Protein AF-A0A1H6FPH0-F1 (afdb_monomer_lite)

Secondary structure (DSSP, 8-state):
--------BSS--S-TTS--EEE-STTS-SEEEEE----STT-EEEE-TTS-EEEE-TTS-EEEEEPPPEEE-TT--B---EEEEETTEEEEE--TTSS--PSPEEEE--EE---S---TT-HHHHHHHHHH--GGGTTTT-S-------

Foldse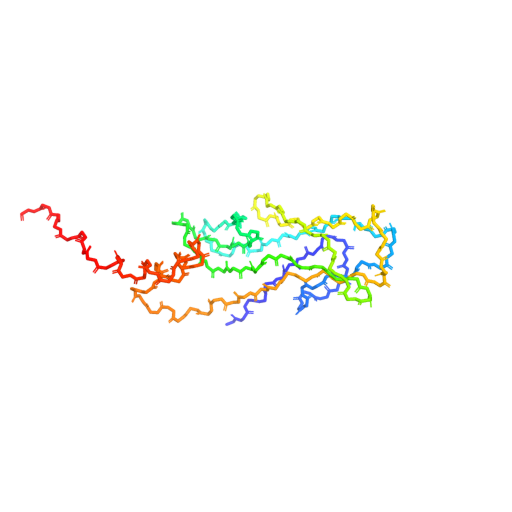ek 3Di:
DDDDWDFDFPDDDDGRPAPKDWAADLPRDQKTKTQGDLPDPQWWWDQDPQQKIFTAHNVRHGPWIWHHKWKAAPVRHTFDWHWDDDTRMIMIGTPPNVDDGHPTMMIDGHTDGPPPPPDPDQRVQVVCCVVPVDPPPRPPRDDDPDDDDD

Sequence (150 aa):
MRSRLLLLPQDARESASDAFVQIRGPESPEDYSYTVDLRGEGQRLVLLDSGAVAIVDPEGSPVAVATPPQAHDANGNPVPVTASVNGNTLTLHVPHTTGDWAYPIVVDPFWGWVKKHLKKCAGGAIVYGLLTKSWQGAVAGCIGKASGVL

Structure (mmCIF, N/CA/C/O backbone):
data_AF-A0A1H6FPH0-F1
#
_entry.id   AF-A0A1H6FPH0-F1
#
loop_
_atom_site.group_PDB
_atom_site.id
_atom_site.type_symbol
_atom_site.label_atom_id
_atom_site.label_alt_id
_atom_site.label_comp_id
_atom_site.label_asym_id
_atom_site.label_entity_id
_atom_site.label_seq_id
_atom_site.pdbx_PDB_ins_code
_atom_site.Cartn_x
_atom_site.Cartn_y
_atom_site.Cartn_z
_atom_site.occupancy
_atom_site.B_iso_or_equiv
_atom_site.auth_seq_id
_atom_site.auth_comp_id
_atom_site.auth_asym_id
_atom_site.auth_atom_id
_atom_site.pdbx_PDB_model_num
ATOM 1 N N . MET A 1 1 ? -8.425 -16.855 23.591 1.00 32.66 1 MET A N 1
ATOM 2 C CA . MET A 1 1 ? -8.516 -17.390 22.214 1.00 32.66 1 MET A CA 1
ATOM 3 C C . MET A 1 1 ? -7.902 -16.362 21.271 1.00 32.66 1 MET A C 1
ATOM 5 O O . MET A 1 1 ? -8.226 -15.191 21.394 1.00 32.66 1 MET A O 1
ATOM 9 N N . ARG A 1 2 ? -6.905 -16.751 20.465 1.00 33.75 2 ARG A N 1
ATOM 10 C CA . ARG A 1 2 ? -6.074 -15.839 19.656 1.00 33.75 2 ARG A CA 1
ATOM 11 C C . ARG A 1 2 ? -6.719 -15.634 18.279 1.00 33.75 2 ARG A C 1
ATOM 13 O O . ARG A 1 2 ? -6.671 -16.548 17.464 1.00 33.75 2 ARG A O 1
ATOM 20 N N . SER A 1 3 ? -7.302 -14.463 18.018 1.00 28.86 3 SER A N 1
ATOM 21 C CA . SER A 1 3 ? -7.814 -14.118 16.684 1.00 28.86 3 SER A CA 1
ATOM 22 C C . SER A 1 3 ? -6.663 -13.721 15.759 1.00 28.86 3 SER A C 1
ATOM 24 O O . SER A 1 3 ? -6.118 -12.624 15.856 1.00 28.86 3 SER A O 1
ATOM 26 N N . ARG A 1 4 ? -6.288 -14.650 14.877 1.00 35.12 4 ARG A N 1
ATOM 27 C CA . ARG A 1 4 ? -5.422 -14.448 13.710 1.00 35.12 4 ARG A CA 1
ATOM 28 C C . ARG A 1 4 ? -6.173 -13.554 12.711 1.00 35.12 4 ARG A C 1
ATOM 30 O O . ARG A 1 4 ? -7.238 -13.944 12.244 1.00 35.12 4 ARG A O 1
ATOM 37 N N . LEU A 1 5 ? -5.661 -12.347 12.455 1.00 38.50 5 LEU A N 1
ATOM 38 C CA . LEU A 1 5 ? -6.167 -11.432 11.426 1.00 38.50 5 LEU A CA 1
ATOM 39 C C . LEU A 1 5 ? -5.688 -11.941 10.061 1.00 38.50 5 LEU A C 1
ATOM 41 O O . LEU A 1 5 ? -4.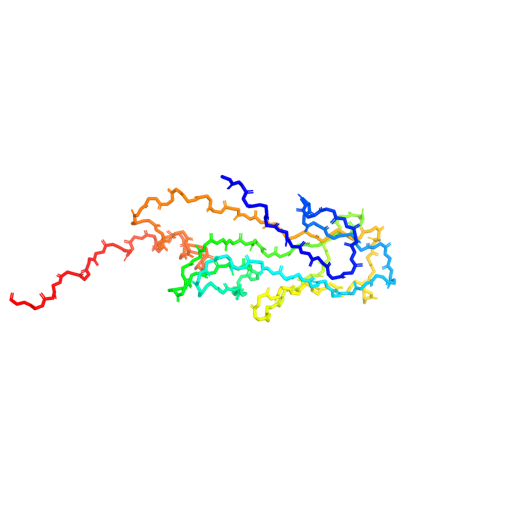498 -11.873 9.774 1.00 38.50 5 LEU A O 1
ATOM 45 N N . LEU A 1 6 ? -6.597 -12.512 9.274 1.00 38.34 6 LEU A N 1
ATOM 46 C CA . LEU A 1 6 ? -6.329 -12.957 7.909 1.00 38.34 6 LEU A CA 1
ATOM 47 C C . LEU A 1 6 ? -6.635 -11.780 6.972 1.00 38.34 6 LEU A C 1
ATOM 49 O O . LEU A 1 6 ? -7.801 -11.514 6.697 1.00 38.34 6 LEU A O 1
ATOM 53 N N . LEU A 1 7 ? -5.607 -11.069 6.501 1.00 42.28 7 LEU A N 1
ATOM 54 C CA . LEU A 1 7 ? -5.724 -10.344 5.235 1.00 42.28 7 LEU A CA 1
ATOM 55 C C . LEU A 1 7 ? -5.816 -11.424 4.154 1.00 42.28 7 LEU A C 1
ATOM 57 O O . LEU A 1 7 ? -4.854 -12.159 3.944 1.00 42.28 7 LEU A O 1
ATOM 61 N N . LEU A 1 8 ? -6.980 -11.584 3.532 1.00 37.19 8 LEU A N 1
ATOM 62 C CA . LEU A 1 8 ? -7.124 -12.481 2.390 1.00 37.19 8 LEU A CA 1
ATOM 63 C C . LEU A 1 8 ? -6.948 -11.649 1.113 1.00 37.19 8 LEU A C 1
ATOM 65 O O . LEU A 1 8 ? -7.811 -10.810 0.840 1.00 37.19 8 LEU A O 1
ATOM 69 N N . PRO A 1 9 ? -5.862 -11.834 0.341 1.00 40.03 9 PRO A N 1
ATOM 70 C CA . PRO A 1 9 ? -5.827 -11.353 -1.034 1.00 40.03 9 PRO A CA 1
ATOM 71 C C . PRO A 1 9 ? -6.851 -12.150 -1.855 1.00 40.03 9 PRO A C 1
ATOM 73 O O . PRO A 1 9 ? -6.977 -13.364 -1.672 1.00 40.03 9 PRO A O 1
ATOM 76 N N . GLN A 1 10 ? -7.599 -11.485 -2.742 1.00 47.62 10 GLN A N 1
ATOM 77 C CA . GLN A 1 10 ? -8.651 -12.159 -3.515 1.00 47.62 10 GLN A CA 1
ATOM 78 C C . GLN A 1 10 ? -8.107 -13.165 -4.545 1.00 47.62 10 GLN A C 1
ATOM 80 O O . GLN A 1 10 ? -8.848 -14.073 -4.906 1.00 47.62 10 GLN A O 1
ATOM 85 N N . ASP A 1 11 ? -6.817 -13.105 -4.916 1.00 48.19 11 ASP A N 1
ATOM 86 C CA . ASP A 1 11 ? -6.306 -13.875 -6.064 1.00 48.19 11 ASP A CA 1
ATOM 87 C C . ASP A 1 11 ? -4.999 -14.672 -5.873 1.00 48.19 11 ASP A C 1
ATOM 89 O O . ASP A 1 11 ? -4.502 -15.252 -6.837 1.00 48.19 11 ASP A O 1
ATOM 93 N N . ALA A 1 12 ? -4.434 -14.817 -4.667 1.00 44.06 12 ALA A N 1
ATOM 94 C CA . ALA A 1 12 ? -3.232 -15.651 -4.513 1.00 44.06 12 ALA A CA 1
ATOM 95 C C . ALA A 1 12 ? -3.203 -16.469 -3.218 1.00 44.06 12 ALA A C 1
ATOM 97 O O . ALA A 1 12 ? -3.249 -15.959 -2.102 1.00 44.06 12 ALA A O 1
ATOM 98 N N . ARG A 1 13 ? -3.116 -17.788 -3.408 1.00 42.94 13 ARG A N 1
ATOM 99 C CA . ARG A 1 13 ? -2.993 -18.824 -2.384 1.00 42.94 13 ARG A CA 1
ATOM 100 C C . ARG A 1 13 ? -1.621 -18.745 -1.702 1.00 42.94 13 ARG A C 1
ATOM 102 O O . ARG A 1 13 ? -0.694 -19.371 -2.190 1.00 42.94 13 ARG A O 1
ATOM 109 N N . GLU A 1 14 ? -1.508 -18.073 -0.560 1.00 40.12 14 GLU A N 1
ATOM 110 C CA . GLU A 1 14 ? -0.541 -18.437 0.488 1.00 40.12 14 GLU A CA 1
ATOM 111 C C . GLU A 1 14 ? -0.922 -17.818 1.844 1.00 40.12 14 GLU A C 1
ATOM 113 O O . GLU A 1 14 ? -1.581 -16.786 1.931 1.00 40.12 14 GLU A O 1
ATOM 118 N N . SER A 1 15 ? -0.605 -18.542 2.917 1.00 37.81 15 SER A N 1
ATOM 119 C CA . SER A 1 15 ? -1.060 -18.312 4.292 1.00 37.81 15 SER A CA 1
ATOM 120 C C . SER A 1 15 ? -0.738 -16.899 4.800 1.00 37.81 15 SER A C 1
ATOM 122 O O . SER A 1 15 ? 0.426 -16.525 4.885 1.00 37.81 15 SER A O 1
ATOM 124 N N . ALA A 1 16 ? -1.763 -16.166 5.254 1.00 42.66 16 ALA A N 1
ATOM 125 C CA . ALA A 1 16 ? -1.665 -14.839 5.873 1.00 42.66 16 ALA A CA 1
ATOM 126 C C . ALA A 1 16 ? -0.981 -14.862 7.260 1.00 42.66 16 ALA A C 1
ATOM 128 O O . ALA A 1 16 ? -1.602 -14.657 8.308 1.00 42.66 16 ALA A O 1
ATOM 129 N N . SER A 1 17 ? 0.316 -15.154 7.258 1.00 38.62 17 SER A N 1
ATOM 130 C CA . SER A 1 17 ? 1.236 -14.991 8.388 1.00 38.62 17 SER A CA 1
ATOM 131 C C . SER A 1 17 ? 2.494 -14.176 8.045 1.00 38.62 17 SER A C 1
ATOM 133 O O . SER A 1 17 ? 3.217 -13.831 8.971 1.00 38.62 17 SER A O 1
ATOM 135 N N . ASP A 1 18 ? 2.675 -13.783 6.780 1.00 47.62 18 ASP A N 1
ATOM 136 C CA . ASP A 1 18 ? 3.766 -12.952 6.254 1.00 47.62 18 ASP A CA 1
ATOM 137 C C . ASP A 1 18 ? 3.162 -11.955 5.245 1.00 47.62 18 ASP A C 1
ATOM 139 O O . ASP A 1 18 ? 2.728 -12.352 4.170 1.00 47.62 18 ASP A O 1
ATOM 143 N N . ALA A 1 19 ? 3.017 -10.677 5.606 1.00 60.72 19 ALA A N 1
ATOM 144 C CA . ALA A 1 19 ? 2.222 -9.707 4.837 1.00 60.72 19 ALA A CA 1
ATOM 145 C C . ALA A 1 19 ? 2.995 -9.023 3.693 1.00 60.72 19 ALA A C 1
ATOM 147 O O . ALA A 1 19 ? 2.690 -7.881 3.371 1.00 60.72 19 ALA A O 1
ATOM 148 N N . PHE A 1 20 ? 3.992 -9.680 3.095 1.00 70.44 20 PHE A N 1
ATOM 149 C CA . PHE A 1 20 ? 4.732 -9.117 1.965 1.00 70.44 20 PHE A CA 1
ATOM 150 C C . PHE A 1 20 ? 4.261 -9.717 0.636 1.00 70.44 20 PHE A C 1
ATOM 152 O O . PHE A 1 20 ? 3.903 -10.891 0.553 1.00 70.44 20 PHE A O 1
ATOM 159 N N . VAL A 1 21 ? 4.282 -8.906 -0.419 1.00 86.50 21 VAL A N 1
ATOM 160 C CA . VAL A 1 21 ? 4.043 -9.341 -1.800 1.00 86.50 21 VAL A CA 1
ATOM 161 C C . VAL A 1 21 ? 5.361 -9.416 -2.544 1.00 86.50 21 VAL A C 1
ATOM 163 O O . VAL A 1 21 ? 6.229 -8.561 -2.388 1.00 86.50 21 VAL A O 1
ATOM 166 N N . GLN A 1 22 ? 5.488 -10.435 -3.389 1.00 92.50 22 GLN A N 1
ATOM 167 C CA . GLN A 1 22 ? 6.583 -10.554 -4.336 1.00 92.50 22 GLN A CA 1
ATOM 168 C C . GLN A 1 22 ? 6.052 -10.360 -5.758 1.00 92.50 22 GLN A C 1
ATOM 170 O O . GLN A 1 22 ? 5.336 -11.214 -6.278 1.00 92.50 22 GLN A O 1
ATOM 175 N N . ILE A 1 23 ? 6.441 -9.258 -6.392 1.00 94.50 23 ILE A N 1
ATOM 176 C CA . ILE A 1 23 ? 6.186 -8.979 -7.806 1.00 94.50 23 ILE A CA 1
ATOM 177 C C . ILE A 1 23 ? 7.273 -9.702 -8.601 1.00 94.50 23 ILE A C 1
ATOM 179 O O . ILE A 1 23 ? 8.460 -9.408 -8.440 1.00 94.50 23 ILE A O 1
ATOM 183 N N . ARG A 1 24 ? 6.897 -10.702 -9.400 1.00 94.69 24 ARG A N 1
ATOM 184 C CA . ARG A 1 24 ? 7.857 -11.652 -9.996 1.00 94.69 24 ARG A CA 1
ATOM 185 C C . ARG A 1 24 ? 8.343 -11.253 -11.384 1.00 94.69 24 ARG A C 1
ATOM 187 O O . ARG A 1 24 ? 9.388 -11.742 -11.805 1.00 94.69 24 ARG A O 1
ATOM 194 N N . GLY A 1 25 ? 7.619 -10.371 -12.058 1.00 93.94 25 GLY A N 1
ATOM 195 C CA . GLY A 1 25 ? 7.914 -9.982 -13.427 1.00 93.94 25 GLY A CA 1
ATOM 196 C C . GLY A 1 25 ? 6.995 -8.873 -13.936 1.00 93.94 25 GLY A C 1
ATOM 197 O O . GLY A 1 25 ? 6.065 -8.472 -13.232 1.00 93.94 25 GLY A O 1
ATOM 198 N N . PRO A 1 26 ? 7.244 -8.373 -15.157 1.00 95.25 26 PRO A N 1
ATOM 199 C CA . PRO A 1 26 ? 6.464 -7.300 -15.778 1.00 95.25 26 PRO A CA 1
ATOM 200 C C . PRO A 1 26 ? 4.993 -7.663 -16.030 1.00 95.25 26 PRO A C 1
ATOM 202 O O . PRO A 1 26 ? 4.172 -6.778 -16.226 1.00 95.25 26 PRO A O 1
ATOM 205 N N . GLU A 1 27 ? 4.648 -8.949 -16.027 1.00 95.38 27 GLU A N 1
ATOM 206 C CA . GLU A 1 27 ? 3.276 -9.452 -16.124 1.00 95.38 27 GLU A CA 1
ATOM 207 C C . GLU A 1 27 ? 2.512 -9.442 -14.791 1.00 95.38 27 GLU A C 1
ATOM 209 O O . GLU A 1 27 ? 1.314 -9.726 -14.767 1.00 95.38 27 GLU A O 1
ATOM 214 N N . SER A 1 28 ? 3.200 -9.170 -13.677 1.00 95.94 28 SER A N 1
ATOM 215 C CA . SER A 1 28 ? 2.564 -9.062 -12.363 1.00 95.94 28 SER A CA 1
ATOM 216 C C . SER A 1 28 ? 1.665 -7.814 -12.296 1.00 95.94 28 SER A C 1
ATOM 218 O O . SER A 1 28 ? 1.952 -6.826 -12.970 1.00 95.94 28 SER A O 1
ATOM 220 N N . PRO A 1 29 ? 0.583 -7.827 -11.494 1.00 96.12 29 PRO A N 1
ATOM 221 C CA . PRO A 1 29 ? -0.266 -6.652 -11.308 1.00 96.12 29 PRO A CA 1
ATOM 222 C C . PRO A 1 29 ? 0.494 -5.471 -10.695 1.00 96.12 29 PRO A C 1
ATOM 224 O O . PRO A 1 29 ? 1.404 -5.666 -9.893 1.00 96.12 29 PRO A O 1
ATOM 227 N N . GLU A 1 30 ? 0.048 -4.249 -10.978 1.00 95.62 30 GLU A N 1
ATOM 228 C CA . GLU A 1 30 ? 0.545 -3.050 -10.288 1.00 95.62 30 GLU A CA 1
ATOM 229 C C . GLU A 1 30 ? -0.287 -2.709 -9.040 1.00 95.62 30 GLU A C 1
ATOM 231 O O . GLU A 1 30 ? 0.190 -1.992 -8.164 1.00 95.62 30 GLU A O 1
ATOM 236 N N . ASP A 1 31 ? -1.500 -3.260 -8.918 1.00 95.19 31 ASP A N 1
ATOM 237 C CA . ASP A 1 31 ? -2.407 -3.034 -7.791 1.00 95.19 31 ASP A CA 1
ATOM 238 C C . ASP A 1 31 ? -2.601 -4.297 -6.946 1.00 95.19 31 ASP A C 1
ATOM 240 O O . ASP A 1 31 ? -2.951 -5.367 -7.448 1.00 95.19 31 ASP A O 1
ATOM 244 N N . TYR A 1 32 ? -2.438 -4.147 -5.631 1.00 90.75 32 TYR A N 1
ATOM 245 C CA . TYR A 1 32 ? -2.592 -5.215 -4.645 1.00 90.75 32 TYR A CA 1
ATOM 246 C C . TYR A 1 32 ? -3.574 -4.785 -3.558 1.00 90.75 32 TYR A C 1
ATOM 248 O O . TYR A 1 32 ? -3.263 -3.934 -2.720 1.00 90.75 32 TYR A O 1
ATOM 256 N N . SER A 1 33 ? -4.769 -5.377 -3.570 1.00 89.62 33 SER A N 1
ATOM 257 C CA . SER A 1 33 ? -5.849 -5.041 -2.639 1.00 89.62 33 SER A CA 1
ATOM 258 C C . SER A 1 33 ? -5.996 -6.055 -1.509 1.00 89.62 33 SER A C 1
ATOM 260 O O . SER A 1 33 ? -5.960 -7.269 -1.714 1.00 89.62 33 SER A O 1
ATOM 262 N N . TYR A 1 34 ? -6.248 -5.534 -0.311 1.00 84.25 34 TYR A N 1
ATOM 263 C CA . TYR A 1 34 ? -6.435 -6.302 0.907 1.00 84.25 34 TYR A CA 1
ATOM 264 C C . TYR A 1 34 ? -7.653 -5.811 1.673 1.00 84.25 34 TYR A C 1
ATOM 266 O O . TYR A 1 34 ? -7.759 -4.632 2.019 1.00 84.25 34 TYR A O 1
ATOM 274 N N . THR A 1 35 ? -8.548 -6.730 2.017 1.00 87.81 35 THR A N 1
ATOM 275 C CA . THR A 1 35 ? -9.627 -6.434 2.957 1.00 87.81 35 THR A CA 1
ATOM 276 C C . THR A 1 35 ? -9.104 -6.544 4.384 1.00 87.81 35 THR A C 1
ATOM 278 O O . THR A 1 35 ? -8.618 -7.594 4.810 1.00 87.81 35 THR A O 1
ATOM 281 N N . VAL A 1 36 ? -9.216 -5.454 5.138 1.00 84.31 36 VAL A N 1
ATOM 282 C CA . VAL A 1 36 ? -8.866 -5.404 6.555 1.00 84.31 36 VAL A CA 1
ATOM 283 C C . VAL A 1 36 ? -10.087 -5.802 7.380 1.00 84.31 36 VAL A C 1
ATOM 285 O O . VAL A 1 36 ? -11.165 -5.222 7.255 1.00 84.31 36 VAL A O 1
ATOM 288 N N . ASP A 1 37 ? -9.917 -6.794 8.250 1.00 83.81 37 ASP A N 1
ATOM 289 C CA . ASP A 1 37 ? -10.961 -7.223 9.180 1.00 83.81 37 ASP A CA 1
ATOM 290 C C . ASP A 1 37 ? -11.034 -6.261 10.385 1.00 83.81 37 ASP A C 1
ATOM 292 O O . ASP A 1 37 ? -10.176 -6.243 11.276 1.00 83.81 37 ASP A O 1
ATOM 296 N N . LEU A 1 38 ? -12.065 -5.412 10.358 1.00 88.19 38 LEU A N 1
ATOM 297 C CA . LEU A 1 38 ? -12.383 -4.398 11.362 1.00 88.19 38 LEU A CA 1
ATOM 298 C C . LEU A 1 38 ? -13.273 -5.020 12.445 1.00 88.19 38 LEU A C 1
ATOM 300 O O . LEU A 1 38 ? -14.493 -5.086 12.318 1.00 88.19 38 LEU A O 1
ATOM 304 N N . ARG A 1 39 ? -12.643 -5.520 13.510 1.00 85.94 39 ARG A N 1
ATOM 305 C CA . ARG A 1 39 ? -13.310 -6.363 14.519 1.00 85.94 39 ARG A CA 1
ATOM 306 C C . ARG A 1 39 ? -14.121 -5.608 15.565 1.00 85.94 39 ARG A C 1
ATOM 308 O O . ARG A 1 39 ? -14.932 -6.222 16.253 1.00 85.94 39 ARG A O 1
ATOM 315 N N . GLY A 1 40 ? -13.840 -4.327 15.767 1.00 86.56 40 GLY A N 1
ATOM 316 C CA . GLY A 1 40 ? -14.585 -3.489 16.703 1.00 86.56 40 GLY A CA 1
ATOM 317 C C . GLY A 1 40 ? -15.745 -2.784 16.015 1.00 86.56 40 GLY A C 1
ATOM 318 O O . GLY A 1 40 ? -15.620 -2.340 14.875 1.00 86.56 40 GLY A O 1
ATOM 319 N N . GLU A 1 41 ? -16.859 -2.647 16.728 1.00 90.81 41 GLU A N 1
ATOM 320 C CA . GLU A 1 41 ? -18.015 -1.897 16.245 1.00 90.81 41 GLU A CA 1
ATOM 321 C C . GLU A 1 41 ? -17.624 -0.450 15.907 1.00 90.81 41 GLU A C 1
ATOM 323 O O . GLU A 1 41 ? -16.924 0.215 16.672 1.00 90.81 41 GLU A O 1
ATOM 328 N N . GLY A 1 42 ? -18.027 0.007 14.718 1.00 92.00 42 GLY A N 1
ATOM 329 C CA . GLY A 1 42 ? -17.730 1.346 14.206 1.00 92.00 42 GLY A CA 1
ATOM 330 C C . GLY A 1 42 ? -16.245 1.639 13.946 1.00 92.00 42 GLY A C 1
ATOM 331 O O . GLY A 1 42 ? -15.891 2.796 13.710 1.00 92.00 42 GLY A O 1
ATOM 332 N N . GLN A 1 43 ? -15.375 0.620 13.949 1.00 93.19 43 GLN A N 1
ATOM 333 C CA . GLN A 1 43 ? -13.995 0.787 13.504 1.00 93.19 43 GLN A CA 1
ATOM 334 C C . GLN A 1 43 ? -13.929 1.151 12.025 1.00 93.19 43 GLN A C 1
ATOM 336 O O . GLN A 1 43 ? -14.748 0.714 11.215 1.00 93.19 43 GLN A O 1
ATOM 341 N N . ARG A 1 44 ? -12.917 1.942 11.669 1.00 95.38 44 ARG A N 1
ATOM 342 C CA . ARG A 1 44 ? -12.680 2.387 10.293 1.00 95.38 44 ARG A CA 1
ATOM 343 C C . ARG A 1 44 ? -11.209 2.267 9.940 1.00 95.38 44 ARG A C 1
ATOM 345 O O . ARG A 1 44 ? -10.345 2.490 10.786 1.00 95.38 44 ARG A O 1
ATOM 352 N N . LEU A 1 45 ? -10.943 1.939 8.681 1.00 93.25 45 LEU A N 1
ATOM 353 C CA . LEU A 1 45 ? -9.614 2.033 8.096 1.00 93.25 45 LEU A CA 1
ATOM 354 C C . LEU A 1 45 ? -9.419 3.455 7.566 1.00 93.25 45 LEU A C 1
ATOM 356 O O . LEU A 1 45 ? -10.306 3.993 6.905 1.00 93.25 45 LEU A O 1
ATOM 360 N N . VAL A 1 46 ? -8.281 4.070 7.864 1.00 94.25 46 VAL A N 1
ATOM 361 C CA . VAL A 1 46 ? -7.957 5.425 7.409 1.00 94.25 46 VAL A CA 1
ATOM 362 C C . VAL A 1 46 ? -6.525 5.491 6.894 1.00 94.25 46 VAL A C 1
ATOM 364 O O . VAL A 1 46 ? -5.625 4.864 7.456 1.00 94.25 46 VAL A O 1
ATOM 367 N N . LEU A 1 47 ? -6.323 6.266 5.829 1.00 92.56 47 LEU A N 1
ATOM 368 C CA . LEU A 1 47 ? -5.003 6.682 5.363 1.00 92.56 47 LEU A CA 1
ATOM 369 C C . LEU A 1 47 ? -4.648 8.003 6.051 1.00 92.56 47 LEU A C 1
ATOM 371 O O . LEU A 1 47 ? -5.457 8.930 6.062 1.00 92.56 47 LEU A O 1
ATOM 375 N N . LEU A 1 48 ? -3.466 8.072 6.652 1.00 89.81 48 LEU A N 1
ATOM 376 C CA . LEU A 1 48 ? -2.954 9.271 7.310 1.00 89.81 48 LEU A CA 1
ATOM 377 C C . LEU A 1 48 ? -2.114 10.098 6.330 1.00 89.81 48 LEU A C 1
ATOM 379 O O . LEU A 1 48 ? -1.510 9.543 5.414 1.00 89.81 48 LEU A O 1
ATOM 383 N N . ASP A 1 49 ? -1.972 11.399 6.590 1.00 88.31 49 ASP A N 1
ATOM 384 C CA . ASP A 1 49 ? -1.142 12.309 5.775 1.00 88.31 49 ASP A CA 1
ATOM 385 C C . ASP A 1 49 ? 0.332 11.873 5.686 1.00 88.31 49 ASP A C 1
ATOM 387 O O . ASP A 1 49 ? 1.053 12.245 4.764 1.00 88.31 49 ASP A O 1
ATOM 391 N N . SER A 1 50 ? 0.795 11.057 6.637 1.00 83.19 50 SER A N 1
ATOM 392 C CA . SER A 1 50 ? 2.136 10.469 6.634 1.00 83.19 50 SER A CA 1
ATOM 393 C C . SER A 1 50 ? 2.310 9.301 5.653 1.00 83.19 50 SER A C 1
ATOM 395 O O . SER A 1 50 ? 3.424 8.801 5.520 1.00 83.19 50 SER A O 1
ATOM 397 N N . GLY A 1 51 ? 1.234 8.826 5.017 1.00 86.12 51 GLY A N 1
ATOM 398 C CA . GLY A 1 51 ? 1.198 7.599 4.212 1.00 86.12 51 GLY A CA 1
ATOM 399 C C . GLY A 1 51 ? 0.980 6.322 5.032 1.00 86.12 51 GLY A C 1
ATOM 400 O O . GLY A 1 51 ? 0.880 5.236 4.468 1.00 86.12 51 GLY A O 1
ATOM 401 N N . ALA A 1 52 ? 0.903 6.438 6.361 1.00 86.12 52 ALA A N 1
ATOM 402 C CA . ALA A 1 52 ? 0.582 5.332 7.255 1.00 86.12 52 ALA A CA 1
ATOM 403 C C . ALA A 1 52 ? -0.905 4.963 7.164 1.00 86.12 52 ALA A C 1
ATOM 405 O O . ALA A 1 52 ? -1.756 5.813 6.903 1.00 86.12 52 ALA A O 1
ATOM 406 N N . VAL A 1 53 ? -1.226 3.705 7.453 1.00 88.06 53 VAL A N 1
ATOM 407 C CA . VAL A 1 53 ? -2.607 3.208 7.479 1.00 88.06 53 VAL A CA 1
ATOM 408 C C . VAL A 1 53 ? -2.978 2.886 8.917 1.00 88.06 53 VAL A C 1
ATOM 410 O O . VAL A 1 53 ? -2.239 2.187 9.606 1.00 88.06 53 VAL A O 1
ATOM 413 N N . ALA A 1 54 ? -4.117 3.375 9.396 1.00 89.25 54 ALA A N 1
ATOM 414 C CA . ALA A 1 54 ? -4.568 3.130 10.759 1.00 89.25 54 ALA A CA 1
ATOM 415 C C . ALA A 1 54 ? -5.960 2.503 10.793 1.00 89.25 54 ALA A C 1
ATOM 417 O O . ALA A 1 54 ? -6.830 2.829 9.989 1.00 89.25 54 ALA A O 1
ATOM 418 N N . ILE A 1 55 ? -6.175 1.630 11.773 1.00 89.81 55 ILE A N 1
ATOM 419 C CA . ILE A 1 55 ? -7.517 1.264 12.222 1.00 89.81 55 ILE A CA 1
ATOM 420 C C . ILE A 1 55 ? -7.843 2.196 13.378 1.00 89.81 55 ILE A C 1
ATOM 422 O O . ILE A 1 55 ? -7.104 2.219 14.364 1.00 89.81 55 ILE A O 1
ATOM 426 N N . VAL A 1 56 ? -8.934 2.943 13.269 1.00 90.81 56 VAL A N 1
ATOM 427 C CA . VAL A 1 56 ? -9.417 3.853 14.314 1.00 90.81 56 VAL A CA 1
ATOM 428 C C . VAL A 1 56 ? -10.745 3.370 14.885 1.00 90.81 56 VAL A C 1
ATOM 430 O O . VAL A 1 56 ? -11.503 2.688 14.195 1.00 90.81 56 VAL A O 1
ATOM 433 N N . ASP A 1 57 ? -11.015 3.701 16.144 1.00 90.44 57 ASP A N 1
ATOM 434 C CA . ASP A 1 57 ? -12.324 3.518 16.779 1.00 90.44 57 ASP A CA 1
ATOM 435 C C . ASP A 1 57 ? -13.336 4.605 16.325 1.00 90.44 57 ASP A C 1
ATOM 437 O O . ASP A 1 57 ? -12.972 5.499 15.543 1.00 90.44 57 ASP A O 1
ATOM 441 N N . PRO A 1 58 ? -14.618 4.532 16.739 1.00 93.12 58 PRO A N 1
ATOM 442 C CA . PRO A 1 58 ? -15.624 5.534 16.375 1.00 93.12 58 PRO A CA 1
ATOM 443 C C . PRO A 1 58 ? -15.234 6.965 16.767 1.00 93.12 58 PRO A C 1
ATOM 445 O O . PRO A 1 58 ? -15.554 7.909 16.044 1.00 93.12 58 PRO A O 1
ATOM 448 N N . GLU A 1 59 ? -14.489 7.125 17.861 1.00 90.81 59 GLU A N 1
ATOM 449 C CA . GLU A 1 59 ? -13.984 8.401 18.369 1.00 90.81 59 GLU A CA 1
ATOM 450 C C . GLU A 1 59 ? -12.753 8.915 17.597 1.00 90.81 59 GLU A C 1
ATOM 452 O O . GLU A 1 59 ? -12.303 10.039 17.824 1.00 90.81 59 GLU A O 1
ATOM 457 N N . GLY A 1 60 ? -12.215 8.123 16.665 1.00 86.88 60 GLY A N 1
ATOM 458 C CA . GLY A 1 60 ? -11.056 8.470 15.843 1.00 86.88 60 GLY A CA 1
ATOM 459 C C . GLY A 1 60 ? -9.705 8.169 16.498 1.00 86.88 60 GLY A C 1
ATOM 460 O O . GLY A 1 60 ? -8.671 8.576 15.968 1.00 86.88 60 GLY A O 1
ATOM 461 N N . SER A 1 61 ? -9.677 7.451 17.622 1.00 86.25 61 SER A N 1
ATOM 462 C CA . SER A 1 61 ? -8.431 7.046 18.273 1.00 86.25 61 SER A CA 1
ATOM 463 C C . SER A 1 61 ? -7.828 5.819 17.579 1.00 86.25 61 SER A C 1
ATOM 465 O O . SER A 1 61 ? -8.546 4.860 17.281 1.00 86.25 61 SER A O 1
ATOM 467 N N . PRO A 1 62 ? -6.504 5.787 17.333 1.00 83.50 62 PRO A N 1
ATOM 468 C CA . PRO A 1 62 ? -5.863 4.657 16.674 1.00 83.50 62 PRO A CA 1
ATOM 469 C C . PRO A 1 62 ? -5.867 3.408 17.565 1.00 83.50 62 PRO A C 1
ATOM 471 O O . PRO A 1 62 ? -5.341 3.401 18.679 1.00 83.50 62 PRO A O 1
ATOM 474 N N . VAL A 1 63 ? -6.420 2.323 17.028 1.00 84.88 63 VAL A N 1
ATOM 475 C CA . VAL A 1 63 ? -6.412 0.968 17.595 1.00 84.88 63 VAL A CA 1
ATOM 476 C C . VAL A 1 63 ? -5.196 0.181 17.095 1.00 84.88 63 VAL A C 1
ATOM 478 O O . VAL A 1 63 ? -4.613 -0.602 17.845 1.00 84.88 63 VAL A O 1
ATOM 481 N N . ALA A 1 64 ? -4.800 0.401 15.838 1.00 82.56 64 ALA A N 1
ATOM 482 C CA . ALA A 1 64 ? -3.608 -0.168 15.213 1.00 82.56 64 ALA A CA 1
ATOM 483 C C . ALA A 1 64 ? -3.079 0.772 14.123 1.00 82.56 64 ALA A C 1
ATOM 485 O O . ALA A 1 64 ? -3.860 1.501 13.513 1.00 82.56 64 ALA A O 1
ATOM 486 N N . VAL A 1 65 ? -1.769 0.738 13.864 1.00 82.00 65 VAL A N 1
ATOM 487 C CA . VAL A 1 65 ? -1.119 1.548 12.824 1.00 82.00 65 VAL A CA 1
ATOM 488 C C . VAL A 1 65 ? -0.118 0.683 12.057 1.00 82.00 65 VAL A C 1
ATOM 490 O O . VAL A 1 65 ? 0.700 -0.010 12.657 1.00 82.00 65 VAL A O 1
ATOM 493 N N . ALA A 1 66 ? -0.183 0.735 10.734 1.00 80.19 66 ALA A N 1
ATOM 494 C CA . ALA A 1 66 ? 0.850 0.274 9.821 1.00 80.19 66 ALA A CA 1
ATOM 495 C C . ALA A 1 66 ? 1.652 1.484 9.353 1.00 80.19 66 ALA A C 1
ATOM 497 O O . ALA A 1 66 ? 1.076 2.536 9.060 1.00 80.19 66 ALA A O 1
ATOM 498 N N . THR A 1 67 ? 2.973 1.362 9.295 1.00 82.75 67 THR A N 1
ATOM 499 C CA . THR A 1 67 ? 3.800 2.416 8.705 1.00 82.75 67 THR A CA 1
ATOM 500 C C . THR A 1 67 ? 3.507 2.525 7.207 1.00 82.75 67 THR A C 1
ATOM 502 O O . THR A 1 67 ? 2.872 1.630 6.640 1.00 82.75 67 THR A O 1
ATOM 505 N N . PRO A 1 68 ? 3.965 3.599 6.543 1.00 86.81 68 PRO A N 1
ATOM 506 C CA . PRO A 1 68 ? 3.844 3.691 5.096 1.00 86.81 68 PRO A CA 1
ATOM 507 C C . PRO A 1 68 ? 4.422 2.443 4.414 1.00 86.81 68 PRO A C 1
ATOM 509 O O . PRO A 1 68 ? 5.449 1.933 4.881 1.00 86.81 68 PRO A O 1
ATOM 512 N N . PRO A 1 69 ? 3.780 1.940 3.345 1.00 87.69 69 PRO A N 1
ATOM 513 C CA . PRO A 1 69 ? 4.292 0.794 2.606 1.00 87.69 69 PRO A CA 1
ATOM 514 C C . PRO A 1 69 ? 5.670 1.115 2.024 1.00 87.69 69 PRO A C 1
ATOM 516 O O . PRO A 1 69 ? 5.975 2.271 1.717 1.00 87.69 69 PRO A O 1
ATOM 519 N N . GLN A 1 70 ? 6.504 0.092 1.883 1.00 90.81 70 GLN A N 1
ATOM 520 C CA . GLN A 1 70 ? 7.812 0.186 1.244 1.00 90.81 70 GLN A CA 1
ATOM 521 C C . GLN A 1 70 ? 7.931 -0.899 0.176 1.00 90.81 70 GLN A C 1
ATOM 523 O O . GLN A 1 70 ? 7.371 -1.985 0.323 1.00 90.81 70 GLN A O 1
ATOM 528 N N . ALA A 1 71 ? 8.676 -0.614 -0.888 1.00 93.12 71 ALA A N 1
ATOM 529 C CA . ALA A 1 71 ? 8.981 -1.586 -1.924 1.00 93.12 71 ALA A CA 1
ATOM 530 C C . ALA A 1 71 ? 10.450 -1.473 -2.338 1.00 93.12 71 ALA A C 1
ATOM 532 O O . ALA A 1 71 ? 10.988 -0.369 -2.423 1.00 93.12 71 ALA A O 1
ATOM 533 N N . HIS A 1 72 ? 11.091 -2.616 -2.576 1.00 94.81 72 HIS A N 1
ATOM 534 C CA . HIS A 1 72 ? 12.485 -2.686 -3.014 1.00 94.81 72 HIS A CA 1
ATOM 535 C C . HIS A 1 72 ? 12.654 -3.739 -4.107 1.00 94.81 72 HIS A C 1
ATOM 537 O O . HIS A 1 72 ? 12.040 -4.804 -4.042 1.00 94.81 72 HIS A O 1
ATOM 543 N N . ASP A 1 73 ? 13.483 -3.437 -5.101 1.00 96.38 73 ASP A N 1
ATOM 544 C CA . ASP A 1 73 ? 13.821 -4.344 -6.198 1.00 96.38 73 ASP A CA 1
ATOM 545 C C . ASP A 1 73 ? 14.881 -5.388 -5.774 1.00 96.38 73 ASP A C 1
ATOM 547 O O . ASP A 1 73 ? 15.398 -5.359 -4.653 1.00 96.38 73 ASP A O 1
ATOM 551 N N . ALA A 1 74 ? 15.238 -6.315 -6.666 1.00 96.38 74 ALA A N 1
ATOM 552 C CA . ALA A 1 74 ? 16.211 -7.374 -6.376 1.00 96.38 74 ALA A CA 1
ATOM 553 C C . ALA A 1 74 ? 17.641 -6.871 -6.100 1.00 96.38 74 ALA A C 1
ATOM 555 O O . ALA A 1 74 ? 18.450 -7.601 -5.527 1.00 96.38 74 ALA A O 1
ATOM 556 N N . ASN A 1 75 ? 17.952 -5.632 -6.484 1.00 96.56 75 ASN A N 1
ATOM 557 C CA . ASN A 1 75 ? 19.218 -4.967 -6.187 1.00 96.56 75 ASN A CA 1
ATOM 558 C C . ASN A 1 75 ? 19.148 -4.142 -4.888 1.00 96.56 75 ASN A C 1
ATOM 560 O O . ASN A 1 75 ? 20.151 -3.556 -4.480 1.00 96.56 75 ASN A O 1
ATOM 564 N N . GLY A 1 76 ? 17.983 -4.090 -4.235 1.00 93.75 76 GLY A N 1
ATOM 565 C CA . GLY A 1 76 ? 17.731 -3.285 -3.045 1.00 93.75 76 GLY A CA 1
ATOM 566 C C . GLY A 1 76 ? 17.412 -1.818 -3.341 1.00 93.75 76 GLY A C 1
ATOM 567 O O . GLY A 1 76 ? 17.397 -1.010 -2.412 1.00 93.75 76 GLY A O 1
ATOM 568 N N . ASN A 1 77 ? 17.155 -1.447 -4.599 1.00 95.81 77 ASN A N 1
ATOM 569 C CA . ASN A 1 77 ? 16.760 -0.084 -4.938 1.00 95.81 77 ASN A CA 1
ATOM 570 C C . ASN A 1 77 ? 15.315 0.175 -4.490 1.00 95.81 77 ASN A C 1
ATOM 572 O O . ASN A 1 77 ? 14.461 -0.696 -4.675 1.00 95.81 77 ASN A O 1
ATOM 576 N N . PRO A 1 78 ? 15.009 1.362 -3.938 1.00 94.56 78 PRO A N 1
ATOM 577 C CA . PRO A 1 78 ? 13.649 1.705 -3.547 1.00 94.56 78 PRO A CA 1
ATOM 578 C C . PRO A 1 78 ? 12.749 1.844 -4.779 1.00 94.56 78 PRO A C 1
ATOM 580 O O . PRO A 1 78 ? 13.066 2.592 -5.702 1.00 94.56 78 PRO A O 1
ATOM 583 N N . VAL A 1 79 ? 11.600 1.172 -4.749 1.00 95.75 79 VAL A N 1
ATOM 584 C CA . VAL A 1 79 ? 10.558 1.242 -5.779 1.00 95.75 79 VAL A CA 1
ATOM 585 C C . VAL A 1 79 ? 9.399 2.096 -5.251 1.00 95.75 79 VAL A C 1
ATOM 587 O O . VAL A 1 79 ? 8.985 1.915 -4.102 1.00 95.75 79 VAL A O 1
ATOM 590 N N . PRO A 1 80 ? 8.843 3.030 -6.046 1.00 95.25 80 PRO A N 1
ATOM 591 C CA . PRO A 1 80 ? 7.672 3.798 -5.642 1.00 95.25 80 PRO A CA 1
ATOM 592 C C . PRO A 1 80 ? 6.487 2.895 -5.286 1.00 95.25 80 PRO A C 1
ATOM 594 O O . PRO A 1 80 ? 6.130 1.994 -6.041 1.00 95.25 80 PRO A O 1
ATOM 597 N N . VAL A 1 81 ? 5.844 3.177 -4.156 1.00 93.38 81 VAL A N 1
ATOM 598 C CA . VAL A 1 81 ? 4.593 2.537 -3.741 1.00 93.38 81 VAL A CA 1
ATOM 599 C C . VAL A 1 81 ? 3.680 3.579 -3.112 1.00 93.38 81 VAL A C 1
ATOM 601 O O . VAL A 1 81 ? 4.122 4.417 -2.325 1.00 93.38 81 VAL A O 1
ATOM 604 N N . THR A 1 82 ? 2.397 3.542 -3.460 1.00 92.75 82 THR A N 1
ATOM 605 C CA . THR A 1 82 ? 1.368 4.383 -2.836 1.00 92.75 82 THR A CA 1
ATOM 606 C C . THR A 1 82 ? 0.257 3.524 -2.246 1.00 92.75 82 THR A C 1
ATOM 608 O O . THR A 1 82 ? 0.037 2.394 -2.675 1.00 92.75 82 THR A O 1
ATOM 611 N N . ALA A 1 83 ? -0.422 4.045 -1.226 1.00 91.56 83 ALA A N 1
ATOM 612 C CA . ALA A 1 83 ? -1.555 3.389 -0.583 1.00 91.56 83 ALA A CA 1
ATOM 613 C C . ALA A 1 83 ? -2.831 4.202 -0.802 1.00 91.56 83 ALA A C 1
ATOM 615 O O . ALA A 1 83 ? -2.811 5.431 -0.764 1.00 91.56 83 ALA A O 1
ATOM 616 N N . SER A 1 84 ? -3.954 3.509 -0.959 1.00 93.94 84 SER A N 1
ATOM 617 C CA . SER A 1 84 ? -5.291 4.100 -0.955 1.00 93.94 84 SER A CA 1
ATOM 618 C C . SER A 1 84 ? -6.244 3.264 -0.104 1.00 93.94 84 SER A C 1
ATOM 620 O O . SER A 1 84 ? -6.056 2.059 0.065 1.00 93.94 84 SER A O 1
ATOM 622 N N . VAL A 1 85 ? -7.257 3.916 0.468 1.00 94.06 85 VAL A N 1
ATOM 623 C CA . VAL A 1 85 ? -8.260 3.270 1.322 1.00 94.06 85 VAL A CA 1
ATOM 624 C C . VAL A 1 85 ? -9.656 3.555 0.781 1.00 94.06 85 VAL A C 1
ATOM 626 O O . VAL A 1 85 ? -10.020 4.710 0.571 1.00 94.06 85 VAL A O 1
ATOM 629 N N . ASN A 1 86 ? -10.450 2.499 0.605 1.00 95.50 86 ASN A N 1
ATOM 630 C CA . ASN A 1 86 ? -11.875 2.578 0.297 1.00 95.50 86 ASN A CA 1
ATOM 631 C C . ASN A 1 86 ? -12.650 1.632 1.227 1.00 95.50 86 ASN A C 1
ATOM 633 O O . ASN A 1 86 ? -12.510 0.410 1.153 1.00 95.50 86 ASN A O 1
ATOM 637 N N . GLY A 1 87 ? -13.438 2.198 2.144 1.00 94.94 87 GLY A N 1
ATOM 638 C CA . GLY A 1 87 ? -14.125 1.429 3.180 1.00 94.94 87 GLY A CA 1
ATOM 639 C C . GLY A 1 87 ? -13.133 0.690 4.081 1.00 94.94 87 GLY A C 1
ATOM 640 O O . GLY A 1 87 ? -12.355 1.311 4.800 1.00 94.94 87 GLY A O 1
ATOM 641 N N . ASN A 1 88 ? -13.164 -0.642 4.045 1.00 92.25 88 ASN A N 1
ATOM 642 C CA . ASN A 1 88 ? -12.222 -1.516 4.753 1.00 92.25 88 ASN A CA 1
ATOM 643 C C . ASN A 1 88 ? -11.165 -2.145 3.827 1.00 92.25 88 ASN A C 1
ATOM 645 O O . ASN A 1 88 ? -10.485 -3.087 4.229 1.00 92.25 88 ASN A O 1
ATOM 649 N N . THR A 1 89 ? -11.040 -1.655 2.594 1.00 91.38 89 THR A N 1
ATOM 650 C CA . THR A 1 89 ? -10.071 -2.153 1.616 1.00 91.38 89 THR A CA 1
ATOM 651 C C . THR A 1 89 ? -8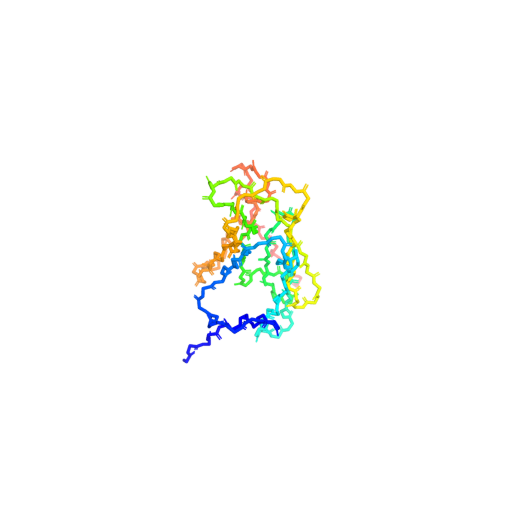.877 -1.210 1.532 1.00 91.38 89 THR A C 1
ATOM 653 O O . THR A 1 89 ? -9.046 -0.014 1.296 1.00 91.38 89 THR A O 1
ATOM 656 N N . LEU A 1 90 ? -7.680 -1.764 1.725 1.00 90.75 90 LEU A N 1
ATOM 657 C CA . LEU A 1 90 ? -6.395 -1.130 1.441 1.00 90.75 90 LEU A CA 1
ATOM 658 C C . LEU A 1 90 ? 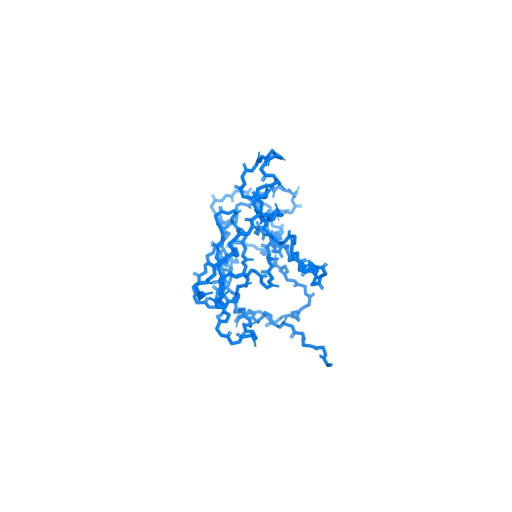-5.928 -1.585 0.061 1.00 90.75 90 LEU A C 1
ATOM 660 O O . LEU A 1 90 ? -5.805 -2.787 -0.157 1.00 90.75 90 LEU A O 1
ATOM 664 N N . THR A 1 91 ? -5.604 -0.655 -0.829 1.00 92.69 91 THR A N 1
ATOM 665 C CA . THR A 1 91 ? -4.948 -0.963 -2.104 1.00 92.69 91 THR A CA 1
ATOM 666 C C . THR A 1 91 ? -3.559 -0.349 -2.120 1.00 92.69 91 THR A C 1
ATOM 668 O O . THR A 1 91 ? -3.411 0.850 -1.876 1.00 92.69 91 THR A O 1
ATOM 671 N N . LEU A 1 92 ? -2.553 -1.175 -2.397 1.00 92.69 92 LEU A N 1
ATOM 672 C CA . LEU A 1 92 ? -1.188 -0.745 -2.672 1.00 92.69 92 LEU A CA 1
ATOM 673 C C . LEU A 1 92 ? -0.987 -0.684 -4.184 1.00 92.69 92 LEU A C 1
ATOM 675 O O . LEU A 1 92 ? -1.235 -1.678 -4.860 1.00 92.69 92 LEU A O 1
ATOM 679 N N . HIS A 1 93 ? -0.525 0.458 -4.680 1.00 95.19 93 HIS A N 1
ATOM 680 C CA . HIS A 1 93 ? -0.203 0.674 -6.086 1.00 95.19 93 HIS A CA 1
ATOM 681 C C . HIS A 1 93 ? 1.313 0.799 -6.257 1.00 95.19 93 HIS A C 1
ATOM 683 O O . HIS A 1 93 ? 1.940 1.665 -5.636 1.00 95.19 93 HIS A O 1
ATOM 689 N N . VAL A 1 94 ? 1.891 -0.060 -7.093 1.00 95.88 94 VAL A N 1
ATOM 690 C CA . VAL A 1 94 ? 3.323 -0.154 -7.392 1.00 95.88 94 VAL A CA 1
ATOM 691 C C . VAL A 1 94 ? 3.491 -0.066 -8.914 1.00 95.88 94 VAL A C 1
ATOM 693 O O . VAL A 1 94 ? 3.341 -1.085 -9.585 1.00 95.88 94 VAL A O 1
ATOM 696 N N . PRO A 1 95 ? 3.808 1.113 -9.483 1.00 96.50 95 PRO A N 1
ATOM 697 C CA . PRO A 1 95 ? 3.909 1.317 -10.933 1.00 96.50 95 PRO A CA 1
ATOM 698 C C . PRO A 1 95 ? 5.220 0.742 -11.509 1.00 96.50 95 PRO A C 1
ATOM 700 O O . PRO A 1 95 ? 6.044 1.456 -12.091 1.00 96.50 95 PRO A O 1
ATOM 703 N N . HIS A 1 96 ? 5.466 -0.550 -11.285 1.00 95.62 96 HIS A N 1
ATOM 704 C CA . HIS A 1 96 ? 6.741 -1.215 -11.554 1.00 95.62 96 HIS A CA 1
ATOM 705 C C . HIS A 1 96 ? 7.015 -1.463 -13.043 1.00 95.62 96 HIS A C 1
ATOM 707 O O . HIS A 1 96 ? 8.151 -1.771 -13.397 1.00 95.62 96 HIS A O 1
ATOM 713 N N . THR A 1 97 ? 6.019 -1.323 -13.921 1.00 95.69 97 THR A N 1
ATOM 714 C CA . THR A 1 97 ? 6.199 -1.515 -15.371 1.00 95.69 97 THR A CA 1
ATOM 715 C C . THR A 1 97 ? 6.708 -0.267 -16.092 1.00 95.69 97 THR A C 1
ATOM 717 O O . THR A 1 97 ? 7.188 -0.355 -17.220 1.00 95.69 97 THR A O 1
ATOM 720 N N . THR A 1 98 ? 6.633 0.900 -15.446 1.00 92.81 98 THR A N 1
ATOM 721 C CA . THR A 1 98 ? 7.018 2.191 -16.045 1.00 92.81 98 THR A CA 1
ATOM 722 C C . THR A 1 98 ? 8.477 2.587 -15.796 1.00 92.81 98 THR A C 1
ATOM 724 O O . THR A 1 98 ? 8.936 3.589 -16.344 1.00 92.81 98 THR A O 1
ATOM 727 N N . GLY A 1 99 ? 9.209 1.817 -14.984 1.00 89.62 99 GLY A N 1
ATOM 728 C CA . GLY A 1 99 ? 10.616 2.056 -14.654 1.00 89.62 99 GLY A CA 1
ATOM 729 C C . GLY A 1 99 ? 11.502 0.824 -14.853 1.00 89.62 99 GLY A C 1
ATOM 730 O O . GLY A 1 99 ? 11.009 -0.284 -15.046 1.00 89.62 99 GLY A O 1
ATOM 731 N N . ASP A 1 100 ? 12.818 1.025 -14.768 1.00 94.69 100 ASP A N 1
ATOM 732 C CA . ASP A 1 100 ? 13.829 -0.031 -14.905 1.00 94.69 100 ASP A CA 1
ATOM 733 C C . ASP A 1 100 ? 14.173 -0.645 -13.537 1.00 94.69 100 ASP A C 1
ATOM 735 O O . ASP A 1 100 ? 15.178 -0.302 -12.912 1.00 94.69 100 ASP A O 1
ATOM 739 N N . TRP A 1 101 ? 13.318 -1.549 -13.057 1.00 96.88 101 TRP A N 1
ATOM 740 C CA . TRP A 1 101 ? 13.490 -2.242 -11.774 1.00 96.88 101 TRP A CA 1
ATOM 741 C C . TRP A 1 101 ? 13.900 -3.702 -11.963 1.00 96.88 101 TRP A C 1
ATOM 743 O O . TRP A 1 101 ? 13.417 -4.388 -12.866 1.00 96.88 101 TRP A O 1
ATOM 753 N N . ALA A 1 102 ? 14.764 -4.210 -11.081 1.00 97.38 102 ALA A N 1
ATOM 754 C CA . ALA A 1 102 ? 15.133 -5.621 -11.092 1.00 97.38 102 ALA A CA 1
ATOM 755 C C . ALA A 1 102 ? 14.104 -6.480 -10.340 1.00 97.38 102 ALA A C 1
ATOM 757 O O . ALA A 1 102 ? 13.826 -6.264 -9.163 1.00 97.38 102 ALA A O 1
ATOM 758 N N . TYR A 1 103 ? 13.573 -7.506 -10.997 1.00 95.31 103 TYR A N 1
ATOM 759 C CA . TYR A 1 103 ? 12.677 -8.465 -10.352 1.00 95.31 103 TYR A CA 1
ATOM 760 C C . TYR A 1 103 ? 13.463 -9.554 -9.595 1.00 95.31 103 TYR A C 1
ATOM 762 O O . TYR A 1 103 ? 14.556 -9.928 -10.030 1.00 95.31 103 TYR A O 1
ATOM 770 N N . PRO A 1 104 ? 12.910 -10.115 -8.502 1.00 95.69 104 PRO A N 1
ATOM 771 C CA . PRO A 1 104 ? 11.612 -9.779 -7.918 1.00 95.69 104 PRO A CA 1
ATOM 772 C C . PRO A 1 104 ? 11.632 -8.478 -7.103 1.00 95.69 104 PRO A C 1
ATOM 774 O O . PRO A 1 104 ? 12.611 -8.184 -6.423 1.00 95.69 104 PRO A O 1
ATOM 777 N N . ILE A 1 105 ? 10.513 -7.750 -7.116 1.00 95.31 105 ILE A N 1
ATOM 778 C CA . ILE A 1 105 ? 10.283 -6.610 -6.217 1.00 95.31 105 ILE A CA 1
ATOM 779 C C . ILE A 1 105 ? 9.527 -7.122 -4.992 1.00 95.31 105 ILE A C 1
ATOM 781 O O . ILE A 1 105 ? 8.519 -7.818 -5.125 1.00 95.31 105 ILE A O 1
ATOM 785 N N . VAL A 1 106 ? 10.009 -6.785 -3.798 1.00 93.38 106 VAL A N 1
ATOM 786 C CA . VAL A 1 106 ? 9.353 -7.116 -2.529 1.00 93.38 106 VAL A CA 1
ATOM 787 C C . VAL A 1 106 ? 8.631 -5.883 -2.010 1.00 93.38 106 VAL A C 1
ATOM 789 O O . VAL A 1 106 ? 9.246 -4.835 -1.822 1.00 93.38 106 VAL A O 1
ATOM 792 N N . VAL A 1 107 ? 7.331 -6.024 -1.766 1.00 90.50 107 VAL A N 1
ATOM 793 C CA . VAL A 1 107 ? 6.457 -4.991 -1.207 1.00 90.50 107 VAL A CA 1
ATOM 794 C C . VAL A 1 107 ? 6.112 -5.389 0.222 1.00 90.50 107 VAL A C 1
ATOM 796 O O . VAL A 1 107 ? 5.477 -6.421 0.428 1.00 90.50 107 VAL A O 1
ATOM 799 N N . ASP A 1 108 ? 6.516 -4.582 1.199 1.00 79.75 108 ASP A N 1
ATOM 800 C CA . ASP A 1 108 ? 6.270 -4.824 2.622 1.00 79.75 108 ASP A CA 1
ATOM 801 C C . ASP A 1 108 ? 5.521 -3.633 3.252 1.00 79.75 108 ASP A C 1
ATOM 803 O O . ASP A 1 108 ? 6.037 -2.508 3.300 1.00 79.75 108 ASP A O 1
ATOM 807 N N . PRO A 1 109 ? 4.294 -3.840 3.746 1.00 63.62 109 PRO A N 1
ATOM 808 C CA . PRO A 1 109 ? 3.669 -2.945 4.698 1.00 63.62 109 PRO A CA 1
ATOM 809 C C . PRO A 1 109 ? 4.127 -3.288 6.129 1.00 63.62 109 PRO A C 1
ATOM 811 O O . PRO A 1 109 ? 3.647 -4.231 6.759 1.00 63.62 109 PRO A O 1
ATOM 814 N N . PHE A 1 110 ? 5.016 -2.478 6.706 1.00 62.62 110 PHE A N 1
ATOM 815 C CA . PHE A 1 110 ? 5.523 -2.739 8.056 1.00 62.62 110 PHE A CA 1
ATOM 816 C C . PHE A 1 110 ? 4.460 -2.414 9.138 1.00 62.62 110 PHE A C 1
ATOM 818 O O . PHE A 1 110 ? 4.161 -1.262 9.465 1.00 62.62 110 PHE A O 1
ATOM 825 N N . TRP A 1 111 ? 3.844 -3.454 9.718 1.00 54.62 111 TRP A N 1
ATOM 826 C CA . TRP A 1 111 ? 2.816 -3.323 10.766 1.00 54.62 111 TRP A CA 1
ATOM 827 C C . TRP A 1 111 ? 3.436 -3.135 12.163 1.00 54.62 111 TRP A C 1
ATOM 829 O O . TRP A 1 111 ? 3.805 -4.090 12.852 1.00 54.62 111 TRP A O 1
ATOM 839 N N . GLY A 1 112 ? 3.501 -1.887 12.632 1.00 46.88 112 GLY A N 1
ATOM 840 C CA . GLY A 1 112 ? 3.880 -1.558 14.005 1.00 46.88 112 GLY A CA 1
ATOM 841 C C . GLY A 1 112 ? 2.723 -1.777 14.986 1.00 46.88 112 GLY A C 1
ATOM 842 O O . GLY A 1 112 ? 1.882 -0.904 15.181 1.00 46.88 112 GLY A O 1
ATOM 843 N N . TRP A 1 113 ? 2.676 -2.922 15.672 1.00 44.34 113 TRP A N 1
ATOM 844 C CA . TRP A 1 113 ? 1.687 -3.132 16.736 1.00 44.34 113 TRP A CA 1
ATOM 845 C C . TRP A 1 113 ? 1.971 -2.206 17.923 1.00 44.34 113 TRP A C 1
ATOM 847 O O . TRP A 1 113 ? 2.852 -2.485 18.742 1.00 44.34 113 TRP A O 1
ATOM 857 N N . VAL A 1 114 ? 1.177 -1.145 18.085 1.00 45.62 114 VAL A N 1
ATOM 858 C CA . VAL A 1 114 ? 1.136 -0.383 19.339 1.00 45.62 114 VAL A CA 1
ATOM 859 C C . VAL A 1 114 ? 0.454 -1.266 20.384 1.00 45.62 114 VAL A C 1
ATOM 861 O O . VAL A 1 114 ? -0.761 -1.239 20.574 1.00 45.62 114 VAL A O 1
ATOM 864 N N . LYS A 1 115 ? 1.232 -2.128 21.049 1.00 39.56 115 LYS A N 1
ATOM 865 C CA . LYS A 1 115 ? 0.727 -2.922 22.172 1.00 39.56 115 LYS A CA 1
ATOM 866 C C . LYS A 1 115 ? 0.179 -1.960 23.221 1.00 39.56 115 LYS A C 1
ATOM 868 O O . LYS A 1 115 ? 0.866 -1.048 23.677 1.00 39.56 115 LYS A O 1
ATOM 873 N N . LYS A 1 116 ? -1.078 -2.189 23.595 1.00 39.72 116 LYS A N 1
ATOM 874 C CA . LYS A 1 116 ? -1.854 -1.440 24.584 1.00 39.72 116 LYS A CA 1
ATOM 875 C C . LYS A 1 116 ? -1.188 -1.486 25.969 1.00 39.72 116 LYS A C 1
ATOM 877 O O . LYS A 1 116 ? -1.600 -2.241 26.840 1.00 39.72 116 LYS A O 1
ATOM 882 N N . HIS A 1 117 ? -0.175 -0.649 26.175 1.00 34.28 117 HIS A N 1
ATOM 883 C CA . HIS A 1 117 ? 0.367 -0.266 27.483 1.00 34.28 117 HIS A CA 1
ATOM 884 C C . HIS A 1 117 ? 0.544 1.251 27.614 1.00 34.28 117 HIS A C 1
ATOM 886 O O . HIS A 1 117 ? 1.230 1.721 28.519 1.00 34.28 117 HIS A O 1
ATOM 892 N N . LEU A 1 118 ? -0.147 2.035 26.784 1.00 45.50 118 LEU A N 1
ATOM 893 C CA . LEU A 1 118 ? -0.417 3.429 27.111 1.00 45.50 118 LEU A CA 1
ATOM 894 C C . LEU A 1 118 ? -1.470 3.452 28.224 1.00 45.50 118 LEU A C 1
ATOM 896 O O . LEU A 1 118 ? -2.677 3.536 27.993 1.00 45.50 118 LEU A O 1
ATOM 900 N N . LYS A 1 119 ? -0.999 3.297 29.466 1.00 35.94 119 LYS A N 1
ATOM 901 C CA . LYS A 1 119 ? -1.774 3.692 30.638 1.00 35.94 119 LYS A CA 1
ATOM 902 C C . LYS A 1 119 ? -2.246 5.131 30.405 1.00 35.94 119 LYS A C 1
ATOM 904 O O . LYS A 1 119 ? -1.504 5.965 29.885 1.00 35.94 119 LYS A O 1
ATOM 909 N N . LYS A 1 120 ? -3.521 5.348 30.726 1.00 38.91 120 LYS A N 1
ATOM 910 C CA . LYS A 1 120 ? -4.267 6.601 30.592 1.00 38.91 120 LYS A CA 1
ATOM 911 C C . LYS A 1 120 ? -3.388 7.822 30.917 1.00 38.91 120 LYS A C 1
ATOM 913 O O . LYS A 1 120 ? -2.626 7.788 31.879 1.00 38.91 120 LYS A O 1
ATOM 918 N N . CYS A 1 121 ? -3.565 8.872 30.111 1.00 38.69 121 CYS A N 1
ATOM 919 C CA . CYS A 1 121 ? -3.011 10.232 30.231 1.00 38.69 121 CYS A CA 1
ATOM 920 C C . CYS A 1 121 ? -1.722 10.590 29.455 1.00 38.69 121 CYS A C 1
ATOM 922 O O . CYS A 1 121 ? -1.316 11.742 29.529 1.00 38.69 121 CYS A O 1
ATOM 924 N N . ALA A 1 122 ? -1.134 9.707 28.633 1.00 43.84 122 ALA A N 1
ATOM 925 C CA . ALA A 1 122 ? 0.040 10.064 27.801 1.00 43.84 122 ALA A CA 1
ATOM 926 C C . ALA A 1 122 ? -0.169 9.975 26.268 1.00 43.84 122 ALA A C 1
ATOM 928 O O . ALA A 1 122 ? 0.760 10.216 25.499 1.00 43.84 122 ALA A O 1
ATOM 929 N N . GLY A 1 123 ? -1.378 9.636 25.799 1.00 38.47 123 GLY A N 1
ATOM 930 C CA . GLY A 1 123 ? -1.651 9.340 24.380 1.00 38.47 123 GLY A CA 1
ATOM 931 C C . GLY A 1 123 ? -1.623 10.517 23.412 1.00 38.47 123 GLY A C 1
ATOM 932 O O . GLY A 1 123 ? -1.376 10.311 22.228 1.00 38.47 123 GLY A O 1
ATOM 933 N N . GLY A 1 124 ? -1.799 11.745 23.899 1.00 39.12 124 GLY A N 1
ATOM 934 C CA . GLY A 1 124 ? -1.727 12.929 23.041 1.00 39.12 124 GLY A CA 1
ATOM 935 C C . GLY A 1 124 ? -0.306 13.246 22.569 1.00 39.12 124 GLY A C 1
ATOM 936 O O . GLY A 1 124 ? -0.128 13.713 21.451 1.00 39.12 124 GLY A O 1
ATOM 937 N N . ALA A 1 125 ? 0.717 12.957 23.381 1.00 40.28 125 ALA A N 1
ATOM 938 C CA . ALA A 1 125 ? 2.064 13.486 23.163 1.00 40.28 125 ALA A CA 1
ATOM 939 C C . ALA A 1 125 ? 2.852 12.765 22.053 1.00 40.28 125 ALA A C 1
ATOM 941 O O . ALA A 1 125 ? 3.580 13.416 21.306 1.00 40.28 125 ALA A O 1
ATOM 942 N N . ILE A 1 126 ? 2.697 11.443 21.899 1.00 41.62 126 ILE A N 1
ATOM 943 C CA . ILE A 1 126 ? 3.456 10.685 20.884 1.00 41.62 126 ILE A CA 1
ATOM 944 C C . ILE A 1 126 ? 2.874 10.901 19.481 1.00 41.62 126 ILE A C 1
ATOM 946 O O . ILE A 1 126 ? 3.630 11.069 18.526 1.00 41.62 126 ILE A O 1
ATOM 950 N N . VAL A 1 127 ? 1.546 10.986 19.359 1.00 42.22 127 VAL A N 1
ATOM 951 C CA . VAL A 1 127 ? 0.891 11.281 18.075 1.00 42.22 127 VAL A CA 1
ATOM 952 C C . VAL A 1 127 ? 1.172 12.726 17.643 1.00 42.22 127 VAL A C 1
ATOM 954 O O . VAL A 1 127 ? 1.538 12.946 16.492 1.00 42.22 127 VAL A O 1
ATOM 957 N N . TYR A 1 128 ? 1.128 13.707 18.558 1.00 39.50 128 TYR A N 1
ATOM 958 C CA . TYR A 1 128 ? 1.494 15.091 18.216 1.00 39.50 128 TYR A CA 1
ATOM 959 C C . TYR A 1 128 ? 2.976 15.257 17.852 1.00 39.50 128 TYR A C 1
ATOM 961 O O . TYR A 1 128 ? 3.299 16.025 16.945 1.00 39.50 128 TYR A O 1
ATOM 969 N N . GLY A 1 129 ? 3.884 14.538 18.520 1.00 39.53 129 GLY A N 1
ATOM 970 C CA . GLY A 1 129 ? 5.319 14.582 18.216 1.00 39.53 129 GLY A CA 1
ATOM 971 C C . GLY A 1 129 ? 5.656 14.018 16.832 1.00 39.53 129 GLY A C 1
ATOM 972 O O . GLY A 1 129 ? 6.504 14.572 16.133 1.00 39.53 129 GLY A O 1
ATOM 973 N N . LEU A 1 130 ? 4.943 12.969 16.404 1.00 44.69 130 LEU A N 1
ATOM 974 C CA . LEU A 1 130 ? 5.069 12.394 15.060 1.00 44.69 130 LEU A CA 1
ATOM 975 C C . LEU A 1 130 ? 4.426 13.268 13.972 1.00 44.69 130 LEU A C 1
ATOM 977 O O . LEU A 1 130 ? 4.953 13.321 12.865 1.00 44.69 130 LEU A O 1
ATOM 981 N N . LEU A 1 131 ? 3.344 13.993 14.280 1.00 44.09 131 LEU A N 1
ATOM 982 C CA . LEU A 1 131 ? 2.660 14.865 13.313 1.00 44.09 131 LEU A CA 1
ATOM 983 C C . LEU A 1 131 ? 3.327 16.239 13.117 1.00 44.09 131 LEU A C 1
ATOM 985 O O . LEU A 1 131 ? 3.131 16.853 12.074 1.00 44.09 131 LEU A O 1
ATOM 989 N N . THR A 1 132 ? 4.119 16.741 14.074 1.00 40.25 132 THR A N 1
ATOM 990 C CA . THR A 1 132 ? 4.590 18.146 14.045 1.00 40.25 132 THR A CA 1
ATOM 991 C C . THR A 1 132 ? 6.097 18.347 13.855 1.00 40.25 132 THR A C 1
ATOM 993 O O . THR A 1 132 ? 6.535 19.494 13.786 1.00 40.25 132 THR A O 1
ATOM 996 N N . LYS A 1 133 ? 6.911 17.278 13.763 1.00 37.75 133 LYS A N 1
ATOM 997 C CA . LYS A 1 133 ? 8.393 17.359 13.684 1.00 37.75 133 LYS A CA 1
ATOM 998 C C . LYS A 1 133 ? 9.009 18.367 14.686 1.00 37.75 133 LYS A C 1
ATOM 1000 O O . LYS A 1 133 ? 9.997 19.029 14.382 1.00 37.75 133 LYS A O 1
ATOM 1005 N N . SER A 1 134 ? 8.444 18.496 15.889 1.00 34.38 134 SER A N 1
ATOM 1006 C CA . SER A 1 134 ? 8.898 19.446 16.912 1.00 34.38 134 SER A CA 1
ATOM 1007 C C . SER A 1 134 ? 8.911 18.782 18.289 1.00 34.38 134 SER A C 1
ATOM 1009 O O . SER A 1 134 ? 7.871 18.429 18.840 1.00 34.38 134 SER A O 1
ATOM 1011 N N . TRP A 1 135 ? 10.100 18.636 18.881 1.00 36.25 135 TRP A N 1
ATOM 1012 C CA . TRP A 1 135 ? 10.280 18.124 20.251 1.00 36.25 135 TRP A CA 1
ATOM 1013 C C . TRP A 1 135 ? 9.766 19.125 21.317 1.00 36.25 135 TRP A C 1
ATOM 1015 O O . TRP A 1 135 ? 9.598 18.786 22.483 1.00 36.25 135 TRP A O 1
ATOM 1025 N N . GLN A 1 136 ? 9.436 20.364 20.945 1.00 39.31 136 GLN A N 1
ATOM 1026 C CA . GLN A 1 136 ? 9.061 21.417 21.901 1.00 39.31 136 GLN A CA 1
ATOM 1027 C C . GLN A 1 136 ? 7.549 21.487 22.206 1.00 39.31 136 GLN A C 1
ATOM 1029 O O . GLN A 1 136 ? 7.141 22.248 23.077 1.00 39.31 136 GLN A O 1
ATOM 1034 N N . GLY A 1 137 ? 6.706 20.671 21.557 1.00 37.69 137 GLY A N 1
ATOM 1035 C CA . GLY A 1 137 ? 5.249 20.649 21.787 1.00 37.69 137 GLY A CA 1
ATOM 1036 C C . GLY A 1 137 ? 4.755 19.727 22.916 1.00 37.69 137 GLY A C 1
ATOM 1037 O O . GLY A 1 137 ? 3.558 19.680 23.193 1.00 37.69 137 GLY A O 1
ATOM 1038 N N . ALA A 1 138 ? 5.641 18.980 23.579 1.00 41.28 138 ALA A N 1
ATOM 1039 C CA . ALA A 1 138 ? 5.272 17.833 24.418 1.00 41.28 138 ALA A CA 1
ATOM 1040 C C . ALA A 1 138 ? 4.687 18.148 25.819 1.00 41.28 138 ALA A C 1
ATOM 1042 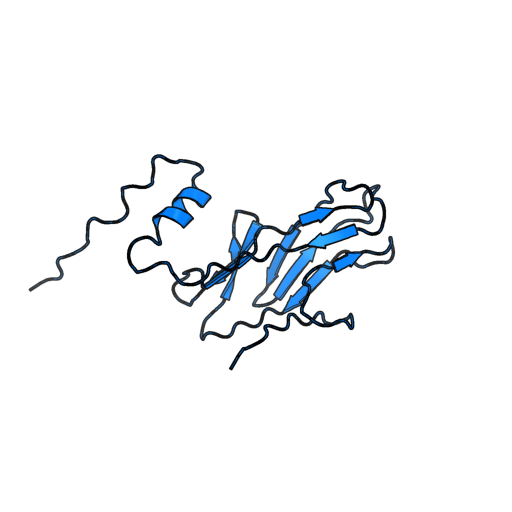O O . ALA A 1 138 ? 4.503 17.220 26.603 1.00 41.28 138 ALA A O 1
ATOM 1043 N N . VAL A 1 139 ? 4.370 19.406 26.167 1.00 38.94 139 VAL A N 1
ATOM 1044 C CA . VAL A 1 139 ? 3.967 19.7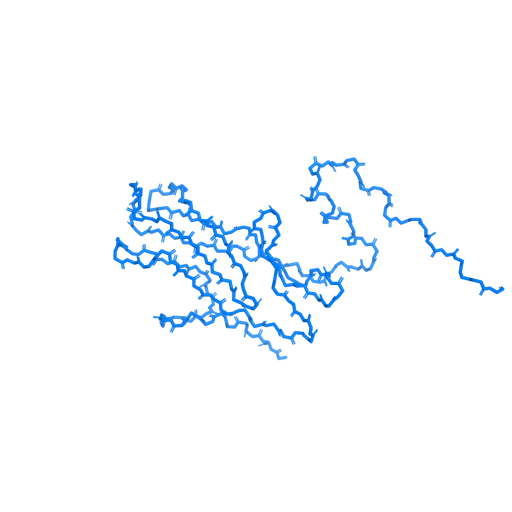72 27.551 1.00 38.94 139 VAL A CA 1
ATOM 1045 C C . VAL A 1 139 ? 2.533 20.323 27.691 1.00 38.94 139 VAL A C 1
ATOM 1047 O O . VAL A 1 139 ? 2.009 20.372 28.798 1.00 38.94 139 VAL A O 1
ATOM 1050 N N . ALA A 1 140 ? 1.809 20.652 26.617 1.00 40.50 140 ALA A N 1
ATOM 1051 C CA . ALA A 1 140 ? 0.509 21.341 26.750 1.00 40.50 140 ALA A CA 1
ATOM 1052 C C . ALA A 1 140 ? -0.741 20.433 26.896 1.00 40.50 140 ALA A C 1
ATOM 1054 O O . ALA A 1 140 ? -1.865 20.924 26.842 1.00 40.50 140 ALA A O 1
ATOM 1055 N N . GLY A 1 141 ? -0.589 19.115 27.070 1.00 36.78 141 GLY A N 1
ATOM 1056 C CA . GLY A 1 141 ? -1.707 18.159 26.974 1.00 36.78 141 GLY A CA 1
ATOM 1057 C C . GLY A 1 141 ? -2.538 17.896 28.239 1.00 36.78 141 GLY A C 1
ATOM 1058 O O . GLY A 1 141 ? -3.546 17.202 28.144 1.00 36.78 141 GLY A O 1
ATOM 1059 N N . CYS A 1 142 ? -2.155 18.407 29.414 1.00 35.84 142 CYS A N 1
ATOM 1060 C CA . CYS A 1 142 ? -2.815 18.058 30.680 1.00 35.84 142 CYS A CA 1
ATOM 1061 C C . CYS A 1 142 ? -2.958 19.260 31.630 1.00 35.84 142 CYS A C 1
ATOM 1063 O O . CYS A 1 142 ? -2.340 19.269 32.688 1.00 35.84 142 CYS A O 1
ATOM 1065 N N . ILE A 1 143 ? -3.790 20.255 31.302 1.00 37.25 143 ILE A N 1
ATOM 1066 C CA . ILE A 1 143 ? -4.405 21.130 32.319 1.00 37.25 143 ILE A CA 1
ATOM 1067 C C . ILE A 1 143 ? -5.882 21.311 31.948 1.00 37.25 143 ILE A C 1
ATOM 1069 O O . ILE A 1 143 ? -6.224 21.646 30.818 1.00 37.25 143 ILE A O 1
ATOM 1073 N N . GLY A 1 144 ? -6.752 20.929 32.880 1.00 31.19 144 GLY A N 1
ATOM 1074 C CA . GLY A 1 144 ? -8.094 20.432 32.606 1.00 31.19 144 GLY A CA 1
ATOM 1075 C C . GLY A 1 144 ? -9.156 21.464 32.234 1.00 31.19 144 GLY A C 1
ATOM 1076 O O . GLY A 1 144 ? -9.215 22.570 32.762 1.00 31.19 144 GLY A O 1
ATOM 1077 N N . LYS A 1 145 ? -10.119 20.996 31.433 1.00 29.52 145 LYS A N 1
ATOM 1078 C CA . LYS A 1 145 ? -11.523 21.358 31.633 1.00 29.52 145 LYS A CA 1
ATOM 1079 C C . LYS A 1 145 ? -12.037 20.593 32.853 1.00 29.52 145 LYS A C 1
ATOM 1081 O O . LYS A 1 145 ? -12.440 19.441 32.741 1.00 29.52 145 LYS A O 1
ATOM 1086 N N . ALA A 1 146 ? -12.020 21.237 34.009 1.00 34.88 146 ALA A N 1
ATOM 1087 C CA . ALA A 1 146 ? -12.839 20.845 35.145 1.00 34.88 146 ALA A CA 1
ATOM 1088 C C . ALA A 1 146 ? -13.571 22.093 35.632 1.00 34.88 146 ALA A C 1
ATOM 1090 O O . ALA A 1 146 ? -12.974 22.931 36.299 1.00 34.88 146 ALA A O 1
ATOM 1091 N N . SER A 1 147 ? -14.829 22.237 35.215 1.00 29.72 147 SER A N 1
ATOM 1092 C CA . SER A 1 147 ? -15.945 22.784 36.002 1.00 29.72 147 SER A CA 1
ATOM 1093 C C . SER A 1 147 ? -17.178 22.818 35.100 1.00 29.72 147 SER A C 1
ATOM 1095 O O . SER A 1 147 ? -17.339 23.707 34.268 1.00 29.72 147 SER A O 1
ATOM 1097 N N . GLY A 1 148 ? -18.005 21.781 35.224 1.00 29.31 148 GLY A N 1
ATOM 1098 C CA . GLY A 1 148 ? -19.413 21.844 34.856 1.00 29.31 148 GLY A CA 1
ATOM 1099 C C . GLY A 1 148 ? -20.197 22.437 36.027 1.00 29.31 148 GLY A C 1
ATOM 1100 O O . GLY A 1 148 ? -19.874 22.177 37.181 1.00 29.31 148 GLY A O 1
ATOM 1101 N N . VAL A 1 149 ? -21.182 23.254 35.680 1.00 30.45 149 VAL A N 1
ATOM 1102 C CA . VAL A 1 149 ? -22.143 23.972 36.526 1.00 30.45 149 VAL A CA 1
ATOM 1103 C C . VAL A 1 149 ? -22.829 23.068 37.563 1.00 30.45 149 VAL A C 1
ATOM 1105 O O . VAL A 1 149 ? -23.446 22.076 37.177 1.00 30.45 149 VAL A O 1
ATOM 1108 N N . LEU A 1 150 ? -22.749 23.453 38.844 1.00 29.55 150 LEU A N 1
ATOM 1109 C CA . LEU A 1 150 ? -23.854 23.736 39.784 1.00 29.55 150 LEU A CA 1
ATOM 1110 C C . LEU A 1 150 ? -23.284 24.298 41.095 1.00 29.55 150 LEU A C 1
ATOM 1112 O O . LEU A 1 150 ? -22.268 23.749 41.574 1.00 29.55 150 LEU A O 1
#

Radius of gyration: 19.03 Å; chains: 1; bounding box: 43×43×56 Å

pLDDT: mean 70.39, std 25.7, range [28.86, 97.38]

Organism: Thermoleophilum album (NCBI:txid29539)